Protein AF-A0A9P7GFY4-F1 (afdb_monomer_lite)

Organism: NCBI:txid117069

Sequence (59 aa):
MKQGEHDINKELVFGSYPGFIFHDSCGFKPGAVVELDSVKKFISKHSKEEGIDEQLHAI

Radius of gyration: 12.74 Å; chains: 1; bounding box: 34×18×38 Å

Structure (mmCIF, N/CA/C/O backbone):
data_AF-A0A9P7GFY4-F1
#
_entry.id   AF-A0A9P7GFY4-F1
#
loop_
_atom_site.group_PDB
_atom_site.id
_atom_site.type_symbol
_atom_site.label_atom_id
_atom_site.label_alt_id
_atom_site.label_comp_id
_atom_site.label_asym_id
_atom_site.label_entity_id
_atom_site.label_seq_id
_atom_site.pdbx_PDB_ins_code
_atom_site.Cartn_x
_atom_site.Cartn_y
_atom_site.Cartn_z
_atom_site.occupancy
_atom_site.B_iso_or_equiv
_atom_site.auth_seq_id
_atom_site.auth_comp_id
_atom_site.auth_asym_id
_atom_site.auth_atom_id
_atom_site.pdbx_PDB_model_num
ATOM 1 N N . MET A 1 1 ? 6.150 -1.496 -24.704 1.00 48.78 1 MET A N 1
ATOM 2 C CA . MET A 1 1 ? 4.996 -1.956 -23.904 1.00 48.78 1 MET A CA 1
ATOM 3 C C . MET A 1 1 ? 4.600 -0.803 -22.996 1.00 48.78 1 MET A C 1
ATOM 5 O O . MET A 1 1 ? 5.462 -0.342 -22.261 1.00 48.78 1 MET A O 1
ATOM 9 N N . LYS A 1 2 ? 3.381 -0.262 -23.104 1.00 54.94 2 LYS A N 1
ATOM 10 C CA . LYS A 1 2 ? 2.867 0.672 -22.090 1.00 54.94 2 LYS A CA 1
ATOM 11 C C . LYS A 1 2 ? 2.346 -0.180 -20.940 1.00 54.94 2 LYS A C 1
ATOM 13 O O . LYS A 1 2 ? 1.543 -1.075 -21.188 1.00 54.94 2 LYS A O 1
ATOM 18 N N . GLN A 1 3 ? 2.845 0.046 -19.731 1.00 65.69 3 GLN A N 1
ATOM 19 C CA . GLN A 1 3 ? 2.163 -0.470 -18.548 1.00 65.69 3 GLN A CA 1
ATOM 20 C C . GLN A 1 3 ? 0.805 0.224 -18.416 1.00 65.69 3 GLN A C 1
ATOM 22 O O . GLN A 1 3 ? 0.608 1.300 -18.991 1.00 65.69 3 GLN A O 1
ATOM 27 N N . GLY A 1 4 ? -0.121 -0.410 -17.700 1.00 74.69 4 GLY A N 1
ATOM 28 C CA . GLY A 1 4 ? -1.344 0.267 -17.288 1.00 74.69 4 GLY A CA 1
ATOM 29 C C . GLY A 1 4 ? -1.018 1.486 -16.424 1.00 74.69 4 GLY A C 1
ATOM 30 O O . GLY A 1 4 ? 0.106 1.647 -15.944 1.00 74.69 4 GLY A O 1
ATOM 31 N N . GLU A 1 5 ? -1.992 2.369 -16.248 1.00 80.19 5 GLU A N 1
ATOM 32 C CA . GLU A 1 5 ? -1.890 3.401 -15.220 1.00 80.19 5 GLU A CA 1
ATOM 33 C C . GLU A 1 5 ? -2.034 2.723 -13.855 1.00 80.19 5 GLU A C 1
ATOM 35 O O . GLU A 1 5 ? -3.067 2.116 -13.573 1.00 80.19 5 GLU A O 1
ATOM 40 N N . HIS A 1 6 ? -0.977 2.796 -13.047 1.00 84.25 6 HIS A N 1
ATOM 41 C CA . HIS A 1 6 ? -0.915 2.236 -11.701 1.00 84.25 6 HIS A CA 1
ATOM 42 C C . HIS A 1 6 ? -0.760 3.372 -10.693 1.00 84.25 6 HIS A C 1
ATOM 44 O O . HIS A 1 6 ? 0.030 4.293 -10.919 1.00 84.25 6 HIS A O 1
ATOM 50 N N . ASP A 1 7 ? -1.479 3.288 -9.579 1.00 88.19 7 ASP A N 1
ATOM 51 C CA . ASP A 1 7 ? -1.364 4.226 -8.466 1.00 88.19 7 ASP A CA 1
ATOM 52 C C . ASP A 1 7 ? -1.494 3.459 -7.152 1.00 88.19 7 ASP A C 1
ATOM 54 O O . ASP A 1 7 ? -2.548 2.909 -6.838 1.00 88.19 7 ASP A O 1
ATOM 58 N N . ILE A 1 8 ? -0.418 3.453 -6.367 1.00 90.62 8 ILE A N 1
ATOM 59 C CA . ILE A 1 8 ? -0.372 2.764 -5.075 1.00 90.62 8 ILE A CA 1
ATOM 60 C C . ILE A 1 8 ? -1.326 3.388 -4.047 1.00 90.62 8 ILE A C 1
ATOM 62 O O . ILE A 1 8 ? -1.700 2.741 -3.078 1.00 90.62 8 ILE A O 1
ATOM 66 N N . ASN A 1 9 ? -1.768 4.628 -4.256 1.00 89.94 9 ASN A N 1
ATOM 67 C CA . ASN A 1 9 ? -2.768 5.268 -3.402 1.00 89.94 9 ASN A CA 1
ATOM 68 C C . ASN A 1 9 ? -4.200 4.925 -3.830 1.00 89.94 9 ASN A C 1
ATOM 70 O O . ASN A 1 9 ? -5.145 5.308 -3.149 1.00 89.94 9 ASN A O 1
ATOM 74 N N . LYS A 1 10 ? -4.381 4.217 -4.952 1.00 90.44 10 LYS A N 1
ATOM 75 C CA . LYS A 1 10 ? -5.693 3.754 -5.383 1.00 90.44 10 LYS A CA 1
ATOM 76 C C . LYS A 1 10 ? -6.100 2.533 -4.575 1.00 90.44 10 LYS A C 1
ATOM 78 O O . LYS A 1 10 ? -5.472 1.478 -4.660 1.00 90.44 10 LYS A O 1
ATOM 83 N N . GLU A 1 11 ? -7.201 2.687 -3.863 1.00 91.12 11 GLU A N 1
ATOM 84 C CA . GLU A 1 11 ? -7.829 1.625 -3.094 1.00 91.12 11 GLU A CA 1
ATOM 85 C C . GLU A 1 11 ? -8.719 0.753 -3.980 1.00 91.12 11 GLU A C 1
ATOM 87 O O . GLU A 1 11 ? -9.489 1.230 -4.821 1.00 91.12 11 GLU A O 1
ATOM 92 N N . LEU A 1 12 ? -8.620 -0.555 -3.773 1.00 90.38 12 LEU A N 1
ATOM 93 C CA . LEU A 1 12 ? -9.462 -1.566 -4.385 1.00 90.38 12 LEU A CA 1
ATOM 94 C C . LEU A 1 12 ? -10.124 -2.372 -3.268 1.00 90.38 12 LEU A C 1
ATOM 96 O O . LEU A 1 12 ? -9.448 -3.021 -2.469 1.00 90.38 12 LEU A O 1
ATOM 100 N N . VAL A 1 13 ? -11.455 -2.341 -3.231 1.00 90.50 13 VAL A N 1
ATOM 101 C CA . VAL A 1 13 ? -12.263 -3.054 -2.238 1.00 90.50 13 VAL A CA 1
ATOM 102 C C . VAL A 1 13 ? -13.048 -4.155 -2.934 1.00 90.50 13 VAL A C 1
ATOM 104 O O . VAL A 1 13 ? -13.728 -3.921 -3.934 1.00 90.50 13 VAL A O 1
ATOM 107 N N . PHE A 1 14 ? -12.975 -5.367 -2.391 1.00 90.56 14 PHE A N 1
ATOM 108 C CA . PHE A 1 14 ? -13.682 -6.529 -2.916 1.00 90.56 14 PHE A CA 1
ATOM 109 C C . PHE A 1 14 ? -14.691 -7.027 -1.888 1.00 90.56 14 PHE A C 1
ATOM 111 O O . PHE A 1 14 ? -14.337 -7.294 -0.742 1.00 90.56 14 PHE A O 1
ATOM 118 N N . GLY A 1 15 ? -15.941 -7.240 -2.309 1.00 93.19 15 GLY A N 1
ATOM 119 C CA . GLY A 1 15 ? -16.995 -7.735 -1.413 1.00 93.19 15 GLY A CA 1
ATOM 120 C C . GLY A 1 15 ? -16.702 -9.11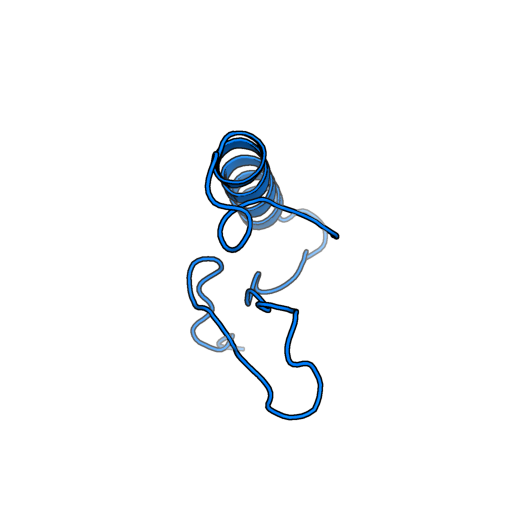1 -0.798 1.00 93.19 15 GLY A C 1
ATOM 121 O O . GLY A 1 15 ? -17.227 -9.430 0.263 1.00 9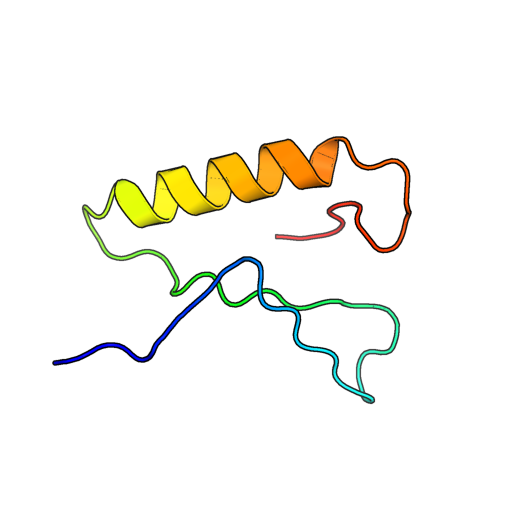3.19 15 GLY A O 1
ATOM 122 N N . SER A 1 16 ? -15.834 -9.913 -1.423 1.00 94.62 16 SER A N 1
ATOM 123 C CA . SER A 1 16 ? -15.380 -11.204 -0.891 1.00 94.62 16 SER A CA 1
ATOM 124 C C . SER A 1 16 ? -14.345 -11.086 0.236 1.00 94.62 16 SER A C 1
ATOM 126 O O . SER A 1 16 ? -14.079 -12.083 0.901 1.00 94.62 16 SER A O 1
ATOM 128 N N . TYR A 1 17 ? -13.764 -9.900 0.456 1.00 88.19 17 TYR A N 1
ATOM 129 C CA . TYR A 1 17 ? -12.725 -9.643 1.459 1.00 88.19 17 TYR A CA 1
ATOM 130 C C . TYR A 1 17 ? -13.046 -8.378 2.279 1.00 88.19 17 TYR A C 1
ATOM 132 O O . TYR A 1 17 ? -12.323 -7.387 2.189 1.00 88.19 17 TYR A O 1
ATOM 140 N N . PRO A 1 18 ? -14.112 -8.388 3.102 1.00 80.81 18 PRO A N 1
ATOM 141 C CA . PRO A 1 18 ? -14.660 -7.195 3.765 1.00 80.81 18 PRO A CA 1
ATOM 142 C C . PRO A 1 18 ? -13.797 -6.587 4.895 1.00 80.81 18 PRO A C 1
ATOM 144 O O . PRO A 1 18 ? -14.304 -5.816 5.700 1.00 80.81 18 PRO A O 1
ATOM 147 N N . GLY A 1 19 ? -12.506 -6.911 4.972 1.00 84.44 19 GLY A N 1
ATOM 148 C CA . GLY A 1 19 ? -11.556 -6.336 5.933 1.00 84.44 19 GLY A CA 1
ATOM 149 C C . GLY A 1 19 ? -10.210 -5.972 5.311 1.00 84.44 19 GLY A C 1
ATOM 150 O O . GLY A 1 19 ? -9.254 -5.732 6.039 1.00 84.44 19 GLY A O 1
ATOM 151 N N . PHE A 1 20 ? -10.121 -5.982 3.978 1.00 84.94 20 PHE A N 1
ATOM 152 C CA . PHE A 1 20 ? -8.894 -5.676 3.255 1.00 84.94 20 PHE A CA 1
ATOM 153 C C . PHE A 1 20 ? -9.123 -4.544 2.262 1.00 84.94 20 PHE A C 1
ATOM 155 O O . PHE A 1 20 ? -10.057 -4.582 1.458 1.00 84.94 20 PHE A O 1
ATOM 162 N N . ILE A 1 21 ? -8.205 -3.583 2.294 1.00 88.56 21 ILE A N 1
ATOM 163 C CA . ILE A 1 21 ? -8.021 -2.579 1.255 1.00 88.56 21 ILE A CA 1
ATOM 164 C C . ILE A 1 21 ? -6.787 -2.995 0.458 1.00 88.56 21 ILE A C 1
ATOM 16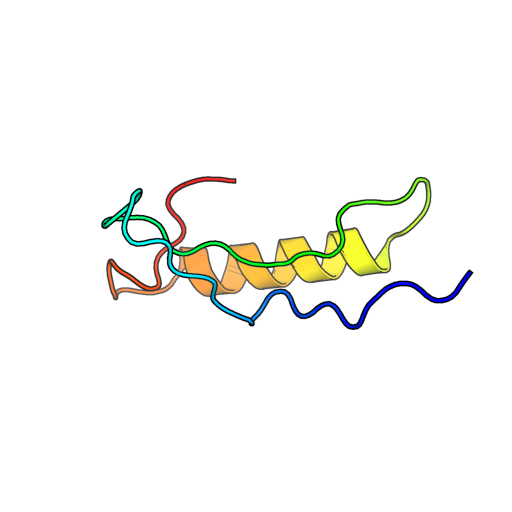6 O O . ILE A 1 21 ? -5.712 -3.213 1.018 1.00 88.56 21 ILE A O 1
ATOM 170 N N . PHE A 1 22 ? -6.952 -3.171 -0.851 1.00 89.81 22 PHE A N 1
ATOM 171 C CA . PHE A 1 22 ? -5.861 -3.551 -1.742 1.00 89.81 22 PHE A CA 1
ATOM 172 C C . PHE A 1 22 ? -5.336 -2.314 -2.471 1.00 89.81 22 PHE A C 1
ATOM 174 O O . PHE A 1 22 ? -6.121 -1.497 -2.947 1.00 89.81 22 PHE A O 1
ATOM 181 N N . HIS A 1 23 ? -4.014 -2.211 -2.602 1.00 91.12 23 HIS A N 1
ATOM 182 C CA . HIS A 1 23 ? -3.330 -1.082 -3.236 1.00 91.12 23 HIS A CA 1
ATOM 183 C C . HIS A 1 23 ? -2.536 -1.540 -4.467 1.00 91.12 23 HIS A C 1
ATOM 185 O O . HIS A 1 23 ? -1.778 -2.511 -4.399 1.00 91.12 23 HIS A O 1
ATOM 191 N N . ASP A 1 24 ? -2.690 -0.845 -5.600 1.00 89.62 24 ASP A N 1
ATOM 192 C CA . ASP A 1 24 ? -2.031 -1.204 -6.867 1.00 89.62 24 ASP A CA 1
ATOM 193 C C . A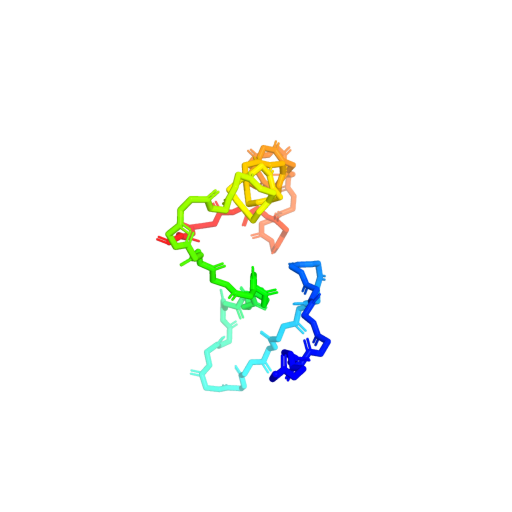SP A 1 24 ? -0.625 -0.594 -6.981 1.00 89.62 24 ASP A C 1
ATOM 195 O O . ASP A 1 24 ? -0.426 0.517 -7.471 1.00 89.62 24 ASP A O 1
ATOM 199 N N . SER A 1 25 ? 0.382 -1.338 -6.529 1.00 85.25 25 SER A N 1
ATOM 200 C CA . SER A 1 25 ? 1.772 -0.871 -6.486 1.00 85.25 25 SER A CA 1
ATOM 201 C C . SER A 1 25 ? 2.545 -0.959 -7.810 1.00 85.25 25 SER A C 1
ATOM 203 O O . SER A 1 25 ? 3.720 -0.599 -7.817 1.00 85.25 25 SER A O 1
ATOM 205 N N . CYS A 1 26 ? 1.955 -1.445 -8.917 1.00 80.38 26 CYS A N 1
ATOM 206 C CA . CYS A 1 26 ? 2.648 -1.772 -10.187 1.00 80.38 26 CYS A CA 1
ATOM 207 C C . CYS A 1 26 ? 3.669 -2.939 -10.103 1.00 80.38 26 CYS A C 1
ATOM 209 O O . CYS A 1 26 ? 4.142 -3.436 -11.131 1.00 80.38 26 CYS A O 1
ATOM 211 N N . GLY A 1 27 ? 3.992 -3.418 -8.896 1.00 82.38 27 GLY A N 1
ATOM 212 C CA . GLY A 1 27 ? 5.002 -4.448 -8.651 1.00 82.38 27 GLY A CA 1
ATOM 213 C C . GLY A 1 27 ? 6.447 -3.960 -8.823 1.00 82.38 27 GLY A C 1
ATOM 214 O O . GLY A 1 27 ? 6.715 -2.830 -9.227 1.00 82.38 27 GLY A O 1
ATOM 215 N N . PHE A 1 28 ? 7.413 -4.829 -8.515 1.00 83.50 28 PHE A N 1
ATOM 216 C CA . PHE A 1 28 ? 8.839 -4.503 -8.611 1.00 83.50 28 PHE A CA 1
ATOM 217 C C . PHE A 1 28 ? 9.449 -5.074 -9.886 1.00 83.50 28 PHE A C 1
ATOM 219 O O . PHE A 1 28 ? 9.416 -6.286 -10.113 1.00 83.50 28 PHE A O 1
ATOM 226 N N . LYS A 1 29 ? 10.070 -4.216 -10.698 1.00 81.69 29 LYS A N 1
ATOM 227 C CA . LYS A 1 29 ? 10.903 -4.671 -11.817 1.00 81.69 29 LYS A CA 1
ATOM 228 C C . LYS A 1 29 ? 12.370 -4.793 -11.392 1.00 81.69 29 LYS A C 1
ATOM 230 O O . LYS A 1 29 ? 12.836 -3.999 -10.571 1.00 81.69 29 LYS A O 1
ATOM 235 N N . PRO A 1 30 ? 13.139 -5.729 -11.976 1.00 79.38 30 PRO A N 1
ATOM 236 C CA . PRO A 1 30 ? 14.577 -5.809 -11.741 1.00 79.38 30 PRO A CA 1
ATOM 237 C C . PRO A 1 30 ? 15.276 -4.476 -12.050 1.00 79.38 30 PRO A C 1
ATOM 239 O O . PRO A 1 30 ? 15.113 -3.922 -13.136 1.00 79.38 30 PRO A O 1
ATOM 242 N N . GLY A 1 31 ? 16.047 -3.960 -11.089 1.00 76.06 31 GLY A N 1
ATOM 243 C CA . GLY A 1 31 ? 16.798 -2.703 -11.223 1.00 76.06 31 GLY A CA 1
ATOM 244 C C . GLY A 1 31 ? 15.970 -1.421 -11.068 1.00 76.06 31 GLY A C 1
ATOM 245 O O . GLY A 1 31 ? 16.516 -0.328 -11.206 1.00 76.06 31 GLY A O 1
ATOM 246 N N . ALA A 1 32 ? 14.676 -1.528 -10.767 1.00 73.06 32 ALA A N 1
ATOM 247 C CA . ALA A 1 32 ? 13.781 -0.384 -10.719 1.00 73.06 32 ALA A CA 1
ATOM 248 C C . ALA A 1 32 ? 13.668 0.166 -9.286 1.00 73.06 32 ALA A C 1
ATOM 250 O O . ALA A 1 32 ? 12.947 -0.339 -8.425 1.00 73.06 32 ALA A O 1
ATOM 251 N N . VAL A 1 33 ? 14.480 1.190 -9.014 1.00 81.25 33 VAL A N 1
ATOM 252 C CA . VAL A 1 33 ? 14.606 1.821 -7.688 1.00 81.25 33 VAL A CA 1
ATOM 253 C C . VAL A 1 33 ? 13.380 2.673 -7.348 1.00 81.25 33 VAL A C 1
ATOM 255 O O . VAL A 1 33 ? 13.058 2.848 -6.175 1.00 81.25 33 VAL A O 1
ATOM 258 N N . VAL A 1 34 ? 12.678 3.177 -8.364 1.00 83.81 34 VAL A N 1
ATOM 259 C CA . VAL A 1 34 ? 11.537 4.088 -8.205 1.00 83.81 34 VAL A CA 1
ATOM 260 C C . VAL A 1 34 ? 10.336 3.368 -7.592 1.00 83.81 34 VAL A C 1
ATOM 262 O O . VAL A 1 34 ? 9.740 3.876 -6.644 1.00 83.81 34 VAL A O 1
ATOM 265 N N . GLU A 1 35 ? 10.008 2.168 -8.070 1.00 85.75 35 GLU A N 1
ATOM 266 C CA . GLU A 1 35 ? 8.928 1.340 -7.527 1.00 85.75 35 GLU A CA 1
ATOM 267 C C . GLU A 1 35 ? 9.222 0.947 -6.070 1.00 85.75 35 GLU A C 1
ATOM 269 O O . GLU A 1 35 ? 8.350 1.044 -5.205 1.00 85.75 35 GLU A O 1
ATOM 274 N N . LEU A 1 36 ? 10.481 0.606 -5.760 1.00 88.38 36 LEU A N 1
ATOM 275 C CA . LEU A 1 36 ? 10.908 0.313 -4.389 1.00 88.38 36 LEU A CA 1
ATOM 276 C C . LEU A 1 36 ? 10.778 1.524 -3.457 1.00 88.38 36 LEU A C 1
ATOM 278 O O . LEU A 1 36 ? 10.292 1.385 -2.336 1.00 88.38 36 LEU A O 1
ATOM 282 N N . ASP A 1 37 ? 11.212 2.704 -3.898 1.00 89.94 37 ASP A N 1
ATOM 283 C CA . ASP A 1 37 ? 11.081 3.938 -3.120 1.00 89.94 37 ASP A CA 1
ATOM 284 C C . ASP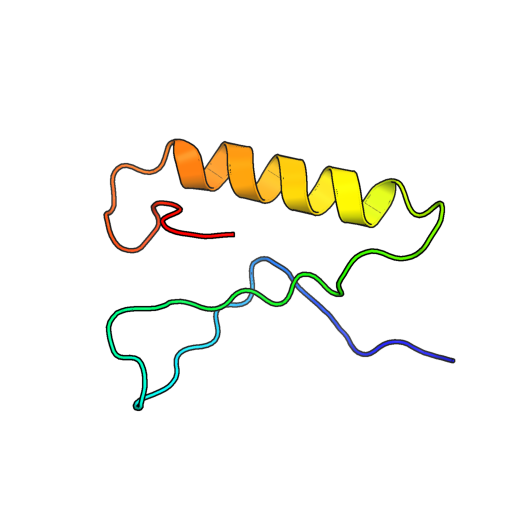 A 1 37 ? 9.609 4.319 -2.897 1.00 89.94 37 ASP A C 1
ATOM 286 O O . ASP A 1 37 ? 9.221 4.711 -1.796 1.00 89.94 37 ASP A O 1
ATOM 290 N N . SER A 1 38 ? 8.767 4.122 -3.914 1.00 89.12 38 SER A N 1
ATOM 291 C CA . SER A 1 38 ? 7.330 4.408 -3.841 1.00 89.12 38 SER A CA 1
ATOM 292 C C . SER A 1 38 ? 6.638 3.526 -2.801 1.00 89.12 38 SER A C 1
ATOM 294 O O . SER A 1 38 ? 5.914 4.037 -1.946 1.00 89.12 38 SER A O 1
ATOM 296 N N . VAL A 1 39 ? 6.936 2.221 -2.791 1.00 90.69 39 VAL A N 1
ATOM 297 C CA . VAL A 1 39 ? 6.405 1.298 -1.777 1.00 90.69 39 VAL A CA 1
ATOM 298 C C . VAL A 1 39 ? 6.946 1.626 -0.382 1.00 90.69 39 VAL A C 1
ATOM 300 O O . VAL A 1 39 ? 6.183 1.646 0.579 1.00 90.69 39 VAL A O 1
ATOM 303 N N . LYS A 1 40 ? 8.235 1.964 -0.237 1.00 91.81 40 LYS A N 1
ATOM 304 C CA . LYS A 1 40 ? 8.802 2.372 1.065 1.00 91.81 40 LYS A CA 1
ATOM 305 C C . LYS A 1 40 ? 8.119 3.610 1.645 1.00 91.81 40 LYS A C 1
ATOM 307 O O . LYS A 1 40 ? 7.847 3.652 2.848 1.00 91.81 40 LYS A O 1
ATOM 312 N N . LYS A 1 41 ? 7.840 4.613 0.807 1.00 92.38 41 LYS A N 1
ATOM 313 C CA . LYS A 1 41 ? 7.099 5.820 1.204 1.00 92.38 41 LYS A CA 1
ATOM 314 C C . LYS A 1 41 ? 5.669 5.486 1.604 1.00 92.38 41 LYS A C 1
ATOM 316 O O . LYS A 1 41 ? 5.221 5.953 2.647 1.00 92.38 41 LYS A O 1
ATOM 321 N N . PHE A 1 42 ? 4.996 4.645 0.821 1.00 92.38 42 PHE A N 1
ATOM 322 C CA . PHE A 1 42 ? 3.6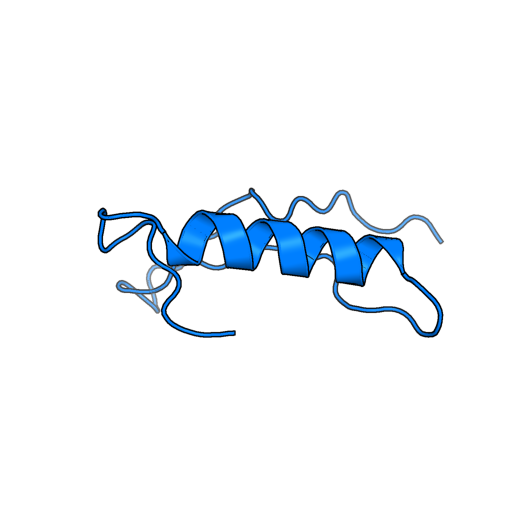51 4.170 1.128 1.00 92.38 42 PHE A CA 1
ATOM 323 C C . PHE A 1 42 ? 3.599 3.471 2.493 1.00 92.38 42 PHE A C 1
ATOM 325 O O . PHE A 1 42 ? 2.803 3.866 3.342 1.00 92.38 42 PHE A O 1
ATOM 332 N N . ILE A 1 43 ? 4.502 2.516 2.743 1.00 92.25 43 ILE A N 1
ATOM 333 C CA . ILE A 1 43 ? 4.597 1.797 4.022 1.00 92.25 43 ILE A CA 1
ATOM 334 C C . ILE A 1 43 ? 4.830 2.772 5.175 1.00 92.25 43 ILE A C 1
ATOM 336 O O . ILE A 1 43 ? 4.123 2.724 6.172 1.00 92.25 43 ILE A O 1
ATOM 340 N N . SER A 1 44 ? 5.796 3.684 5.032 1.00 92.69 44 SER A N 1
ATOM 341 C CA . SER A 1 44 ? 6.167 4.624 6.101 1.00 92.69 44 SER A CA 1
ATOM 342 C C . SER A 1 44 ? 5.051 5.604 6.469 1.00 92.69 44 SER A C 1
ATOM 344 O O . SER A 1 44 ? 5.048 6.125 7.586 1.00 92.69 44 SER A O 1
ATOM 346 N N . LYS A 1 45 ? 4.157 5.905 5.519 1.00 91.38 45 LYS A N 1
ATOM 347 C CA . LYS A 1 45 ? 2.969 6.731 5.739 1.00 91.38 45 LYS A CA 1
ATOM 348 C C . LYS A 1 45 ? 1.913 5.928 6.505 1.00 91.38 45 LYS A C 1
ATOM 350 O O . LYS A 1 45 ? 1.601 6.282 7.635 1.00 91.38 45 LYS A O 1
ATOM 355 N N . HIS A 1 46 ? 1.472 4.800 5.947 1.00 90.38 46 HIS A N 1
ATOM 356 C CA . HIS A 1 46 ? 0.377 3.990 6.499 1.00 90.38 46 HIS A CA 1
ATOM 357 C C . HIS A 1 46 ? 0.757 3.238 7.785 1.00 90.38 46 HIS A C 1
ATOM 359 O O . HIS A 1 46 ? -0.104 2.867 8.571 1.00 90.38 46 HIS A O 1
ATOM 365 N N . SER A 1 47 ? 2.048 3.055 8.082 1.00 89.50 47 SER A N 1
ATOM 366 C CA . SER A 1 47 ? 2.490 2.504 9.372 1.00 89.50 47 SER A CA 1
ATOM 367 C C . SER A 1 47 ? 2.272 3.457 10.553 1.00 89.50 47 SER A C 1
ATOM 369 O O . SER A 1 47 ? 2.478 3.058 11.695 1.00 89.50 47 SER A O 1
ATOM 371 N N . LYS A 1 48 ? 1.985 4.737 10.286 1.00 87.50 48 LYS A N 1
ATOM 372 C CA . LYS A 1 48 ? 1.820 5.783 11.306 1.00 87.50 48 LYS A CA 1
ATOM 373 C C . LYS A 1 48 ? 0.377 6.256 11.448 1.00 87.50 48 LYS A C 1
ATOM 375 O O . LYS A 1 48 ? 0.128 7.079 12.322 1.00 87.50 48 LYS A O 1
ATOM 380 N N . GLU A 1 49 ? -0.528 5.771 10.604 1.00 88.69 49 GLU A N 1
ATOM 381 C CA . GLU A 1 49 ? -1.936 6.147 10.678 1.00 88.69 49 GLU A CA 1
ATOM 382 C C . GLU A 1 49 ? -2.578 5.523 11.925 1.00 88.69 49 GLU A C 1
ATOM 384 O O . GLU A 1 49 ? -2.277 4.384 12.305 1.00 88.69 49 GLU A O 1
ATOM 389 N N . GLU A 1 50 ? -3.431 6.306 12.586 1.00 85.31 50 GLU A N 1
ATOM 390 C CA . GLU A 1 50 ? -4.168 5.889 13.786 1.00 85.31 50 GLU A CA 1
ATOM 391 C C . GLU A 1 50 ? -5.503 5.213 13.432 1.00 85.31 50 GLU A C 1
ATOM 393 O O . GLU A 1 50 ? -6.037 4.438 14.229 1.00 85.31 50 GLU A O 1
ATOM 398 N N . GLY A 1 51 ? -6.034 5.489 12.234 1.00 83.00 51 GLY A N 1
ATOM 399 C CA . GLY A 1 51 ? -7.221 4.835 11.691 1.00 83.00 51 GLY A CA 1
ATOM 400 C C . GLY A 1 51 ? -6.919 3.382 11.353 1.00 83.00 51 GLY A C 1
ATOM 401 O O . GLY A 1 51 ? -5.984 3.092 10.613 1.00 83.00 51 GLY A O 1
ATOM 402 N N . ILE A 1 52 ? -7.694 2.448 11.905 1.00 78.75 52 ILE A N 1
ATOM 403 C CA . ILE A 1 52 ? -7.459 1.012 11.700 1.00 78.75 52 ILE A CA 1
ATOM 404 C C . ILE A 1 52 ? -7.667 0.588 10.242 1.00 78.75 52 ILE A C 1
ATOM 406 O O . ILE A 1 52 ? -7.120 -0.414 9.815 1.00 78.75 52 ILE A O 1
ATOM 410 N N . ASP A 1 53 ? -8.454 1.330 9.480 1.00 78.25 53 ASP A N 1
ATOM 411 C CA . ASP A 1 53 ? -8.678 1.162 8.047 1.00 78.25 53 ASP A CA 1
ATOM 412 C C . ASP A 1 53 ? -7.530 1.720 7.197 1.00 78.25 53 ASP A C 1
ATOM 414 O O . ASP A 1 53 ? -7.209 1.145 6.162 1.00 78.25 53 ASP A O 1
ATOM 418 N N . GLU A 1 54 ? -6.862 2.775 7.663 1.00 79.19 54 GLU A N 1
ATOM 419 C CA . GLU A 1 54 ? -5.712 3.387 6.984 1.00 79.19 54 GLU A CA 1
ATOM 420 C C . GLU A 1 54 ? -4.363 2.791 7.425 1.00 79.19 54 GLU A C 1
ATOM 422 O O . GLU A 1 54 ? -3.329 2.989 6.781 1.00 79.19 54 GLU A O 1
ATOM 427 N N . GLN A 1 55 ? -4.351 2.047 8.531 1.00 83.06 55 GLN A N 1
ATOM 428 C CA . GLN A 1 55 ? -3.149 1.423 9.056 1.00 83.06 55 GLN A CA 1
ATOM 429 C C . GLN A 1 55 ? -2.733 0.212 8.214 1.00 83.06 55 GLN A C 1
ATOM 431 O O . GLN A 1 55 ? -3.545 -0.604 7.782 1.00 83.06 55 GLN A O 1
ATOM 436 N N . LEU A 1 56 ? -1.428 0.060 8.000 1.00 83.81 56 LEU A N 1
ATOM 437 C CA . LEU A 1 56 ? -0.894 -1.063 7.237 1.00 83.81 56 LEU A CA 1
ATOM 438 C C . LEU A 1 56 ? -0.905 -2.372 8.046 1.00 83.81 56 LEU A C 1
ATOM 440 O O . LEU A 1 56 ? -0.157 -2.506 9.014 1.00 83.81 56 LEU A O 1
ATOM 444 N N . HIS A 1 57 ? -1.681 -3.364 7.592 1.00 81.06 57 HIS A N 1
ATOM 445 C CA . HIS A 1 57 ? -1.808 -4.676 8.258 1.00 81.06 57 HIS A CA 1
ATOM 446 C C . HIS A 1 57 ? -0.935 -5.782 7.657 1.00 81.06 57 HIS A C 1
ATOM 448 O O . HIS A 1 57 ? -0.445 -6.645 8.383 1.00 81.06 57 HIS A O 1
ATOM 454 N N . ALA A 1 58 ? -0.757 -5.790 6.333 1.00 82.50 58 ALA A N 1
ATOM 455 C CA . ALA A 1 58 ? -0.032 -6.831 5.601 1.00 82.50 58 ALA A CA 1
ATOM 456 C C . ALA A 1 58 ? 0.614 -6.270 4.319 1.00 82.50 58 ALA A C 1
ATOM 458 O O . ALA A 1 58 ? 0.098 -5.310 3.744 1.00 82.50 58 ALA A O 1
ATOM 459 N N . ILE A 1 59 ? 1.731 -6.873 3.883 1.00 81.19 59 ILE A N 1
ATOM 460 C CA . ILE A 1 59 ? 2.479 -6.565 2.645 1.00 81.19 59 ILE A CA 1
ATOM 461 C C . ILE A 1 59 ? 2.843 -7.875 1.950 1.00 81.19 59 ILE A C 1
ATOM 463 O O . ILE A 1 59 ? 3.349 -8.775 2.660 1.00 81.19 59 ILE A O 1
#

Foldseek 3Di:
DDDDDFDQPDWDDDPVCNLDTHGGLVDDDVPDVPSVVNVVVQQVVQCPDPDSSSHDDDD

pLDDT: mean 84.6, std 8.39, range [48.78, 94.62]

Secondary structure (DSSP, 8-state):
-PPPP--TT-EE--TT-TT--EE----PPTT-HHHHHHHHHHHHHHTT--STTTS----